Protein AF-A0A4V1V454-F1 (afdb_monomer)

Radius of gyration: 14.85 Å; Cα contacts (8 Å, |Δi|>4): 70; chains: 1; bounding box: 26×29×35 Å

Solvent-accessible surface area (backbone atoms only — not comparable to full-atom values): 3999 Å² total; per-residue (Å²): 139,88,87,86,66,93,84,72,78,81,38,69,48,74,49,96,88,32,40,37,43,37,27,82,55,47,87,70,40,63,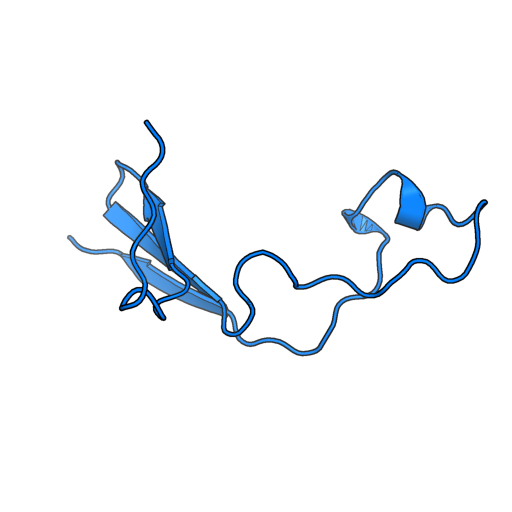51,83,60,95,46,94,84,37,70,29,63,82,41,63,91,67,35,59,64,49,94,70,59,78,48,79,51,69,62,131

Foldseek 3Di:
DDDDDPPDPFQWDADPQQKIKGKPVRPQFFDDAPDPPGPCVVPVVRTHTDDIDIDMDGDD

pLDDT: mean 95.39, std 3.46, range [73.62, 98.0]

Nearest PDB structures (foldseek):
  4a5z-assembly1_C  TM=9.968E-01  e=8.336E-04  Homo sapiens
  2ymb-assembly2_A  TM=9.830E-01  e=2.328E-03  Homo sapiens
  2ymb-assembly2_C  TM=9.667E-01  e=2.790E-03  Homo sapiens
  2ymb-assembly1_D  TM=9.746E-01  e=1.189E-02  Homo sapiens

Mean predicted aligned error: 3.38 Å

Secondary structure (DSSP, 8-state):
-----TT----EEE-TTSEEEEETTTT--BPPPSSTT-GGGT-GGGSPBPP--EEEEE--

Structure (mmCIF, N/CA/C/O backbone):
data_AF-A0A4V1V454-F1
#
_entry.id   AF-A0A4V1V454-F1
#
loop_
_atom_site.group_PDB
_atom_site.id
_atom_site.type_symbol
_atom_site.label_atom_id
_atom_site.label_alt_id
_atom_site.label_comp_id
_atom_site.label_asym_id
_atom_site.label_entity_id
_atom_site.label_seq_id
_atom_site.pdbx_PDB_ins_code
_atom_site.Cartn_x
_atom_site.Cartn_y
_atom_site.Cartn_z
_atom_site.occupancy
_atom_site.B_iso_or_equiv
_atom_site.auth_seq_id
_atom_site.auth_comp_id
_atom_site.auth_asym_id
_atom_site.auth_atom_id
_atom_site.pdbx_PDB_model_num
ATOM 1 N N . SER A 1 1 ? 8.029 -7.638 18.388 1.00 87.50 1 SER A N 1
ATOM 2 C CA . SER A 1 1 ? 7.447 -8.976 18.619 1.00 87.50 1 SER A CA 1
ATOM 3 C C . SER A 1 1 ? 6.618 -9.356 17.404 1.00 87.50 1 SER A C 1
ATOM 5 O O . SER A 1 1 ? 5.936 -8.474 16.892 1.00 87.50 1 SER A O 1
ATOM 7 N N . TRP A 1 2 ? 6.702 -10.594 16.905 1.00 93.69 2 TRP A N 1
ATOM 8 C CA . TRP A 1 2 ? 5.850 -11.073 15.807 1.00 93.69 2 TRP A CA 1
ATOM 9 C C . TRP A 1 2 ? 4.851 -12.107 16.336 1.00 93.69 2 TRP A C 1
ATOM 11 O O . TRP A 1 2 ? 5.175 -12.885 17.231 1.00 93.69 2 TRP A O 1
ATOM 21 N N . SER A 1 3 ? 3.650 -12.139 15.762 1.00 94.81 3 SER A N 1
ATOM 22 C CA . SER A 1 3 ? 2.644 -13.172 16.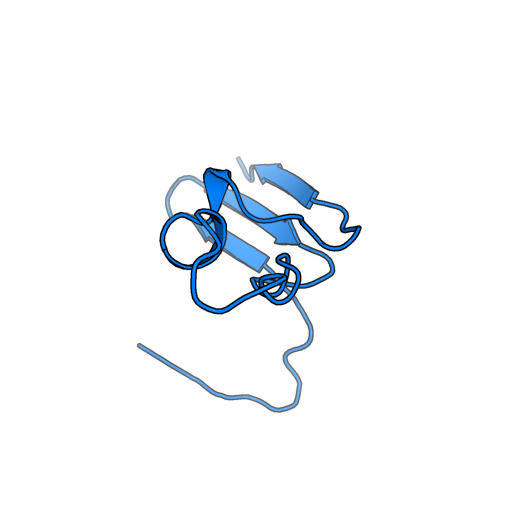017 1.00 94.81 3 SER A CA 1
ATOM 23 C C . SER A 1 3 ? 1.981 -13.592 14.705 1.00 94.81 3 SER A C 1
ATOM 25 O O . SER A 1 3 ? 2.006 -12.858 13.715 1.00 94.81 3 SER A O 1
ATOM 27 N N . ARG A 1 4 ? 1.419 -14.804 14.669 1.00 95.94 4 ARG A N 1
ATOM 28 C CA . ARG A 1 4 ? 0.696 -15.335 13.508 1.00 95.94 4 ARG A CA 1
ATOM 29 C C . ARG A 1 4 ? -0.643 -15.893 13.967 1.00 95.94 4 ARG A C 1
ATOM 31 O O . ARG A 1 4 ? -0.684 -16.690 14.896 1.00 95.94 4 ARG A O 1
ATOM 38 N N . SER A 1 5 ? -1.715 -15.519 13.280 1.00 96.19 5 SER A N 1
ATOM 39 C CA . SER A 1 5 ? -3.058 -16.060 13.497 1.00 96.19 5 SER A CA 1
ATOM 40 C C . SER A 1 5 ? -3.775 -16.195 12.158 1.00 96.19 5 SER A C 1
ATOM 42 O O . SER A 1 5 ? -3.593 -15.368 11.264 1.00 96.19 5 SER A O 1
ATOM 44 N N . SER A 1 6 ? -4.561 -17.260 12.009 1.00 96.38 6 SER A N 1
ATOM 45 C CA . SER A 1 6 ? -5.336 -17.549 10.798 1.00 96.38 6 SER A CA 1
ATOM 46 C C . SER A 1 6 ? -6.518 -16.600 10.595 1.00 96.38 6 SER A C 1
ATOM 48 O O . SER A 1 6 ? -6.933 -16.410 9.45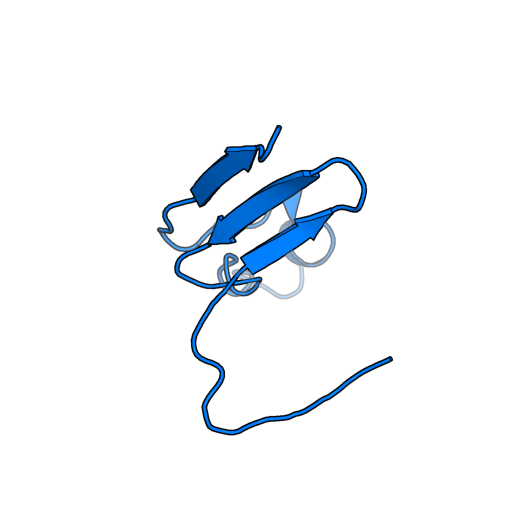9 1.00 96.38 6 SER A O 1
ATOM 50 N N . GLY A 1 7 ? -7.039 -15.988 11.664 1.00 95.62 7 GLY A N 1
ATOM 51 C CA . GLY A 1 7 ? -8.190 -15.079 11.599 1.00 95.62 7 GLY A CA 1
ATOM 52 C C . GLY A 1 7 ? -7.839 -13.621 11.285 1.00 95.62 7 GLY A C 1
ATOM 53 O O . GLY A 1 7 ? -8.722 -12.765 11.251 1.00 95.62 7 GLY A O 1
ATOM 54 N N . HIS A 1 8 ? -6.559 -13.288 11.102 1.00 93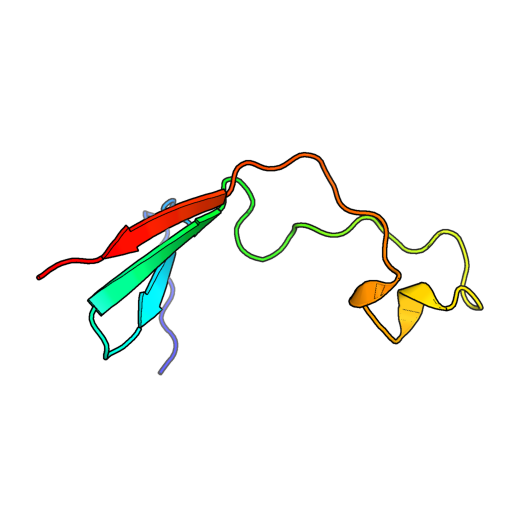.88 8 HIS A N 1
ATOM 55 C CA . HIS A 1 8 ? -6.156 -11.918 10.793 1.00 93.88 8 HIS A CA 1
ATOM 56 C C . HIS A 1 8 ? -6.291 -11.626 9.299 1.00 93.88 8 HIS A C 1
ATOM 58 O O . HIS A 1 8 ? -5.464 -12.034 8.486 1.00 93.88 8 HIS A O 1
ATOM 64 N N . HIS A 1 9 ? -7.323 -10.856 8.959 1.00 93.00 9 HIS A N 1
ATOM 65 C CA . HIS A 1 9 ? -7.567 -10.372 7.597 1.00 93.00 9 HIS A CA 1
ATOM 66 C C . HIS A 1 9 ? -7.411 -8.850 7.455 1.00 93.00 9 HIS A C 1
ATOM 68 O O . HIS A 1 9 ? -7.289 -8.346 6.337 1.00 93.00 9 HIS A O 1
ATOM 74 N N . ASN A 1 10 ? -7.370 -8.117 8.572 1.00 94.19 10 ASN A N 1
ATOM 75 C CA . ASN A 1 10 ? -7.22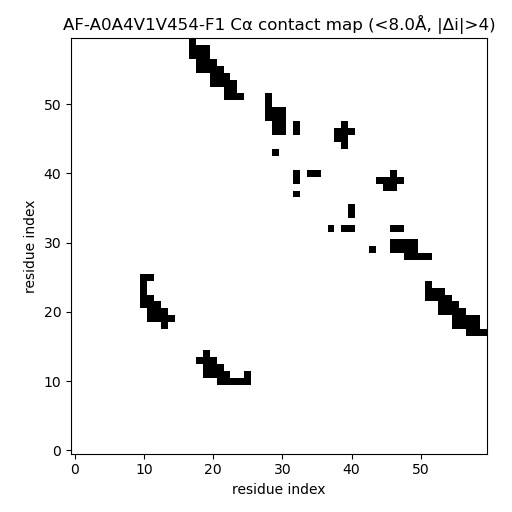3 -6.665 8.566 1.00 94.19 10 ASN A CA 1
ATOM 76 C C . ASN A 1 10 ? -5.807 -6.256 8.150 1.00 94.19 10 ASN A C 1
ATOM 78 O O . ASN A 1 10 ? -4.811 -6.780 8.645 1.00 94.19 10 ASN A O 1
ATOM 82 N N . ARG A 1 11 ? -5.733 -5.265 7.262 1.00 96.56 11 ARG A N 1
ATOM 83 C CA . ARG A 1 11 ? -4.491 -4.700 6.730 1.00 96.56 11 ARG A CA 1
ATOM 84 C C . ARG A 1 11 ? -4.352 -3.272 7.240 1.00 96.56 11 ARG A C 1
ATOM 86 O O . ARG A 1 11 ? -4.755 -2.324 6.567 1.00 96.56 11 ARG A O 1
ATOM 93 N N . GLN A 1 12 ? -3.830 -3.134 8.455 1.00 96.19 12 GLN A N 1
ATOM 94 C CA . GLN A 1 12 ? -3.661 -1.838 9.106 1.00 96.19 12 GLN A CA 1
ATOM 95 C C . GLN A 1 12 ? -2.255 -1.660 9.669 1.00 96.19 12 GLN A C 1
ATOM 97 O O . GLN A 1 12 ? -1.624 -2.617 10.115 1.00 96.19 12 GLN A O 1
ATOM 102 N N . ILE A 1 13 ? -1.808 -0.411 9.684 1.00 96.81 13 ILE A N 1
ATOM 103 C CA . ILE A 1 13 ? -0.631 0.050 10.413 1.00 96.81 13 ILE A CA 1
ATOM 104 C C . ILE A 1 13 ? -1.135 1.063 11.431 1.00 96.81 13 ILE A C 1
ATOM 106 O O . ILE A 1 13 ? -1.815 2.021 11.060 1.00 96.81 13 ILE A O 1
ATOM 110 N N . THR A 1 14 ? -0.821 0.841 12.702 1.00 95.62 14 THR A N 1
ATOM 111 C CA . THR A 1 14 ? -1.154 1.762 13.790 1.00 95.62 14 THR A CA 1
ATOM 112 C C . THR A 1 14 ? 0.133 2.353 14.336 1.00 95.62 14 THR A C 1
ATOM 114 O O . THR A 1 14 ? 1.101 1.624 14.547 1.00 95.62 14 THR A O 1
ATOM 117 N N . THR A 1 15 ? 0.144 3.664 14.549 1.00 95.81 15 THR A N 1
ATOM 118 C CA . THR A 1 15 ? 1.240 4.356 15.223 1.00 95.81 15 THR A CA 1
ATOM 119 C C . THR A 1 15 ? 0.862 4.653 16.670 1.00 95.81 15 THR A C 1
ATOM 121 O O . THR A 1 15 ? -0.312 4.782 17.020 1.00 95.81 15 THR A O 1
ATOM 124 N N . ASP A 1 16 ? 1.876 4.784 17.508 1.00 96.25 16 ASP A N 1
ATOM 125 C CA . ASP A 1 16 ? 1.803 5.260 18.892 1.00 96.25 16 ASP A CA 1
ATOM 126 C C . ASP A 1 16 ? 1.182 6.663 19.029 1.00 96.25 16 ASP A C 1
ATOM 128 O O . ASP A 1 16 ? 0.562 6.968 20.041 1.00 96.25 16 ASP A O 1
ATOM 132 N N . HIS A 1 17 ? 1.257 7.489 17.984 1.00 94.69 17 HIS A N 1
ATOM 133 C CA . HIS A 1 17 ? 0.658 8.828 17.935 1.00 94.69 17 HIS A CA 1
ATOM 134 C C . HIS A 1 17 ? -0.835 8.834 17.525 1.00 94.69 17 HIS A C 1
ATOM 136 O O . HIS A 1 17 ? -1.386 9.885 17.180 1.00 94.69 17 HIS A O 1
ATOM 142 N N . GLY A 1 18 ? -1.490 7.668 17.509 1.00 95.62 18 GLY A N 1
ATOM 143 C CA . GLY A 1 18 ? -2.930 7.524 17.256 1.00 95.62 18 GLY A CA 1
ATOM 144 C C . GLY A 1 18 ? -3.334 7.447 15.780 1.00 95.62 18 GLY A C 1
ATOM 145 O O . GLY A 1 18 ? -4.528 7.400 15.470 1.00 95.62 18 GLY A O 1
ATOM 146 N N . TRP A 1 19 ? -2.378 7.412 14.846 1.00 97.12 19 TRP A N 1
ATOM 147 C CA . TRP A 1 19 ? -2.689 7.257 13.424 1.00 97.12 19 TRP A CA 1
ATOM 148 C C . TRP A 1 19 ? -2.957 5.801 13.076 1.00 97.12 19 TRP A C 1
ATOM 150 O O . TRP A 1 19 ? -2.243 4.896 13.498 1.00 97.12 19 TRP A O 1
ATOM 160 N N . THR A 1 20 ? -3.977 5.576 12.254 1.00 97.50 20 THR A N 1
ATOM 161 C CA . THR A 1 20 ? -4.246 4.283 11.631 1.00 97.50 20 THR A CA 1
ATOM 162 C C . THR A 1 20 ? -4.306 4.451 10.119 1.00 97.50 20 THR A C 1
ATOM 164 O O . THR A 1 20 ? -5.133 5.203 9.599 1.00 97.50 20 THR A O 1
ATOM 167 N N . ILE A 1 21 ? -3.445 3.714 9.423 1.00 97.69 21 ILE A N 1
ATOM 168 C CA . ILE A 1 21 ? -3.374 3.648 7.964 1.00 97.69 21 ILE A CA 1
ATOM 169 C C . ILE A 1 21 ? -3.917 2.284 7.547 1.00 97.69 21 ILE A C 1
ATOM 171 O O . ILE A 1 21 ? -3.345 1.255 7.910 1.00 97.69 21 ILE A O 1
ATOM 175 N N . LEU A 1 22 ? -5.015 2.264 6.796 1.00 97.00 22 LEU A N 1
ATOM 176 C CA . LEU A 1 22 ? -5.576 1.049 6.213 1.00 97.00 22 LEU A CA 1
ATOM 177 C C . LEU A 1 22 ? -5.260 1.002 4.719 1.00 97.00 22 LEU A C 1
ATOM 179 O O . LEU A 1 22 ? -5.466 1.984 4.005 1.00 97.00 22 LEU A O 1
ATOM 183 N N . SER A 1 23 ? -4.771 -0.146 4.256 1.00 96.94 23 SER A N 1
ATOM 184 C CA . SER A 1 23 ? -4.436 -0.389 2.850 1.00 96.94 23 SER A CA 1
ATOM 185 C C . SER A 1 23 ? -5.134 -1.647 2.368 1.00 96.94 23 SER A C 1
ATOM 187 O O . SER A 1 23 ? -4.914 -2.724 2.928 1.00 96.94 23 SER A O 1
ATOM 189 N N . ASP A 1 24 ? -5.899 -1.546 1.283 1.00 96.06 24 ASP A N 1
ATOM 190 C CA . ASP A 1 24 ? -6.622 -2.691 0.718 1.00 96.06 24 ASP A CA 1
ATOM 191 C C . ASP A 1 24 ? -5.698 -3.868 0.387 1.00 96.06 24 ASP A C 1
ATOM 193 O O . ASP A 1 24 ? -6.133 -5.014 0.420 1.00 96.06 24 ASP A O 1
ATOM 197 N N . ARG A 1 25 ? -4.413 -3.622 0.104 1.00 96.50 25 ARG A N 1
ATOM 198 C CA . ARG A 1 25 ? -3.412 -4.657 -0.212 1.00 96.50 25 ARG A CA 1
ATOM 199 C C . ARG A 1 25 ? -2.350 -4.860 0.873 1.00 96.50 25 ARG A C 1
ATOM 201 O O . ARG A 1 25 ? -1.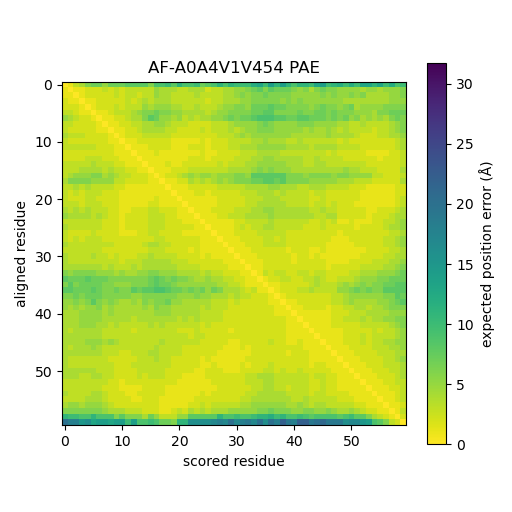439 -5.668 0.697 1.00 96.50 25 ARG A O 1
ATOM 208 N N . GLY A 1 26 ? -2.443 -4.148 1.995 1.00 96.31 26 GLY A N 1
ATOM 209 C CA . GLY A 1 26 ? -1.374 -4.111 2.992 1.00 96.31 26 GLY A CA 1
ATOM 210 C C . GLY A 1 26 ? -0.122 -3.462 2.402 1.00 96.31 26 GLY A C 1
ATOM 211 O O . GLY A 1 26 ? -0.224 -2.417 1.761 1.00 96.31 26 GLY A O 1
ATOM 212 N N . LEU A 1 27 ? 1.044 -4.083 2.594 1.00 96.69 27 LEU A N 1
ATOM 213 C CA . LEU A 1 27 ? 2.319 -3.599 2.044 1.00 96.69 27 LEU A CA 1
ATOM 214 C C . LEU A 1 27 ? 2.595 -4.082 0.600 1.00 96.69 27 LEU A C 1
ATOM 216 O O . LEU A 1 27 ? 3.536 -3.605 -0.031 1.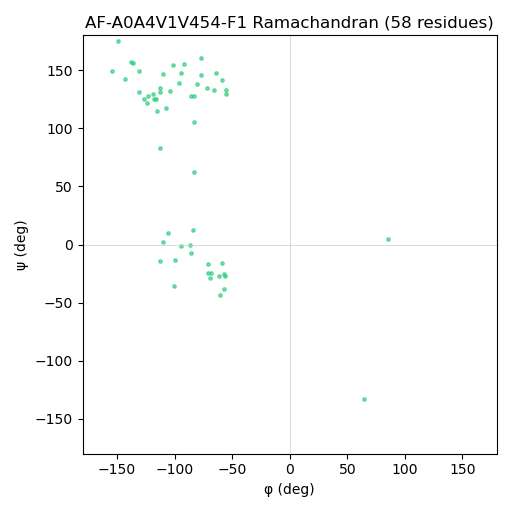00 96.69 27 LEU A O 1
ATOM 220 N N . ASP A 1 28 ? 1.773 -4.979 0.036 1.00 96.56 28 ASP A N 1
ATOM 221 C CA . ASP A 1 28 ? 1.899 -5.463 -1.354 1.00 96.56 28 ASP A CA 1
ATOM 222 C C . ASP A 1 28 ? 1.243 -4.499 -2.366 1.00 96.56 28 ASP A C 1
ATOM 224 O O . ASP A 1 28 ? 0.275 -4.829 -3.065 1.00 96.56 28 ASP A O 1
ATOM 228 N N . ILE A 1 29 ? 1.764 -3.274 -2.432 1.00 97.12 29 ILE A N 1
ATOM 229 C CA . ILE A 1 29 ? 1.221 -2.205 -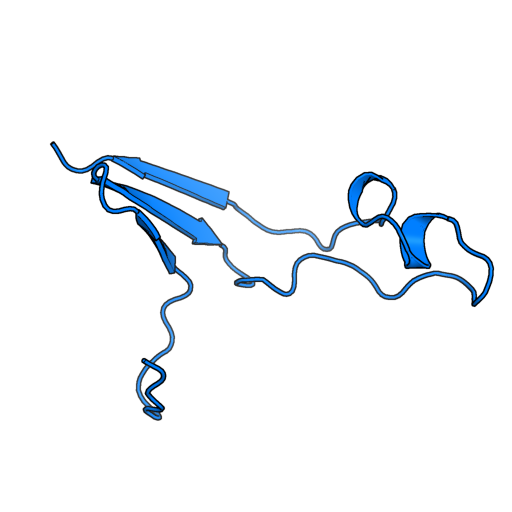3.289 1.00 97.12 29 ILE A CA 1
ATOM 230 C C . ILE A 1 29 ? 1.991 -2.015 -4.598 1.00 97.12 29 ILE A C 1
ATOM 232 O O . ILE A 1 29 ? 1.482 -1.381 -5.516 1.00 97.12 29 ILE A O 1
ATOM 236 N N . TYR A 1 30 ? 3.185 -2.587 -4.735 1.00 97.62 30 TYR A N 1
ATOM 237 C CA . TYR A 1 30 ? 4.035 -2.397 -5.910 1.00 97.62 30 TYR A CA 1
ATOM 238 C C . TYR A 1 30 ? 3.852 -3.504 -6.955 1.00 97.62 30 TYR A C 1
ATOM 240 O O . TYR A 1 30 ? 3.597 -4.668 -6.635 1.00 97.62 30 TYR A O 1
ATOM 248 N N . LYS A 1 31 ? 4.004 -3.157 -8.237 1.00 97.38 31 LYS A N 1
ATOM 249 C CA . LYS A 1 31 ? 4.143 -4.137 -9.321 1.00 97.38 31 LYS A CA 1
ATOM 250 C C . LYS A 1 31 ? 5.561 -4.720 -9.322 1.00 97.38 31 LYS A C 1
ATOM 252 O O . LYS A 1 31 ? 6.501 -4.139 -8.770 1.00 97.38 31 LYS A O 1
ATOM 257 N N . ARG A 1 32 ? 5.721 -5.883 -9.956 1.00 96.06 32 ARG A N 1
ATOM 258 C CA . ARG A 1 32 ? 7.042 -6.446 -10.275 1.00 96.06 32 ARG A CA 1
ATOM 259 C C . ARG A 1 32 ? 7.809 -5.438 -11.158 1.00 96.06 32 ARG A C 1
ATOM 261 O O . ARG A 1 32 ? 7.155 -4.808 -11.985 1.00 96.06 32 ARG A O 1
ATOM 268 N N . PRO A 1 33 ? 9.133 -5.256 -10.983 1.00 96.06 33 PRO A N 1
ATOM 269 C CA . PRO A 1 33 ? 9.902 -4.394 -11.878 1.00 96.06 33 PRO A CA 1
ATOM 270 C C . PRO A 1 33 ? 9.899 -4.974 -13.295 1.00 96.06 33 PRO A C 1
ATOM 272 O O . PRO A 1 33 ? 9.889 -6.199 -13.459 1.00 96.06 33 PRO A O 1
ATOM 275 N N . ASP A 1 34 ? 9.935 -4.097 -14.296 1.00 94.12 34 ASP A N 1
ATOM 276 C CA . ASP A 1 34 ? 9.836 -4.494 -15.707 1.00 94.12 34 ASP A CA 1
ATOM 277 C C . ASP A 1 34 ? 11.101 -5.253 -16.164 1.00 94.12 34 ASP A C 1
ATOM 279 O O . ASP A 1 34 ? 11.035 -6.142 -17.012 1.00 94.12 34 ASP A O 1
ATOM 283 N N . SER A 1 35 ? 12.261 -4.965 -15.560 1.00 95.56 35 SER A N 1
ATOM 284 C CA . SER A 1 35 ? 13.522 -5.660 -15.840 1.00 95.56 35 SER A CA 1
ATOM 285 C C . SER A 1 35 ? 14.447 -5.725 -14.618 1.00 95.56 35 SER A C 1
ATOM 287 O O . SER A 1 35 ? 14.175 -5.152 -13.563 1.00 95.56 35 SER A O 1
ATOM 289 N N . ARG A 1 36 ? 15.580 -6.430 -14.752 1.00 91.62 36 ARG A N 1
ATOM 290 C CA . ARG A 1 36 ? 16.616 -6.487 -13.705 1.00 91.62 36 ARG A CA 1
ATOM 291 C C . ARG A 1 36 ? 17.349 -5.157 -13.506 1.00 91.62 36 ARG A C 1
ATOM 293 O O . ARG A 1 36 ? 17.853 -4.954 -12.405 1.00 91.62 36 ARG A O 1
ATOM 300 N N . ASN A 1 37 ? 17.390 -4.302 -14.525 1.00 93.94 37 ASN A N 1
ATOM 301 C CA . ASN A 1 37 ? 18.143 -3.043 -14.522 1.00 93.94 37 ASN A CA 1
ATOM 302 C C . ASN A 1 37 ? 17.221 -1.819 -14.386 1.00 93.94 37 ASN A C 1
ATOM 304 O O . ASN A 1 37 ? 17.657 -0.692 -14.582 1.00 93.94 37 ASN A O 1
ATOM 308 N N . ASP A 1 38 ? 15.939 -2.038 -14.087 1.00 93.94 38 ASP A N 1
ATOM 309 C CA . ASP A 1 38 ? 14.964 -0.978 -13.843 1.00 93.94 38 ASP A CA 1
ATOM 310 C C . ASP A 1 38 ? 15.313 -0.198 -12.561 1.00 93.94 38 ASP A C 1
ATOM 312 O O . ASP A 1 38 ? 15.553 -0.807 -11.517 1.00 93.94 38 ASP A O 1
ATOM 316 N N . PHE A 1 39 ? 15.293 1.139 -12.609 1.00 93.00 39 PHE A N 1
ATOM 317 C CA . PHE A 1 39 ? 15.538 2.003 -11.442 1.00 93.00 39 PHE A CA 1
ATOM 318 C C . PHE A 1 39 ? 14.566 1.706 -10.303 1.00 93.00 39 PHE A C 1
ATOM 320 O O . PHE A 1 39 ? 14.962 1.618 -9.137 1.00 93.00 39 PHE A O 1
ATOM 327 N N . GLY A 1 40 ? 13.308 1.430 -10.663 1.00 95.12 40 GLY A N 1
ATOM 328 C CA . GLY A 1 40 ? 12.280 1.038 -9.715 1.00 95.12 40 GLY A CA 1
ATOM 329 C C . GLY A 1 40 ? 12.636 -0.230 -8.940 1.00 95.12 40 GLY A C 1
ATOM 330 O O . GLY A 1 40 ? 11.986 -0.514 -7.939 1.00 95.12 40 GLY A O 1
ATOM 331 N N . ARG A 1 41 ? 13.621 -1.038 -9.370 1.00 95.88 41 ARG A N 1
ATOM 332 C CA . ARG A 1 41 ? 14.071 -2.253 -8.670 1.00 95.88 41 ARG A CA 1
ATOM 333 C C . ARG A 1 41 ? 14.610 -1.959 -7.271 1.00 95.88 41 ARG A C 1
ATOM 335 O O . ARG A 1 41 ? 14.289 -2.717 -6.356 1.00 95.88 41 ARG A O 1
ATOM 342 N N . HIS A 1 42 ? 15.414 -0.909 -7.142 1.00 94.38 42 HIS A N 1
ATOM 343 C CA . HIS A 1 42 ? 16.149 -0.578 -5.920 1.00 94.38 42 HIS A CA 1
ATOM 344 C C . HIS A 1 42 ? 15.472 0.524 -5.112 1.00 94.38 42 HIS A C 1
ATOM 346 O O . HIS A 1 42 ? 15.467 0.449 -3.887 1.00 94.38 42 HIS A O 1
ATOM 352 N N . ASP A 1 43 ? 14.858 1.491 -5.790 1.00 95.31 43 ASP A N 1
ATOM 353 C CA . ASP A 1 43 ? 14.102 2.559 -5.151 1.00 95.31 43 ASP A CA 1
ATOM 354 C C . ASP A 1 43 ? 12.619 2.451 -5.528 1.00 95.31 43 ASP A C 1
ATOM 356 O O . ASP A 1 43 ? 12.219 2.573 -6.689 1.00 95.31 43 ASP A O 1
ATOM 360 N N . LEU A 1 44 ? 11.794 2.183 -4.516 1.00 96.25 44 LEU A N 1
ATOM 361 C CA . LEU A 1 44 ? 10.359 1.982 -4.678 1.00 96.25 44 LEU A CA 1
ATOM 362 C C . LEU A 1 44 ? 9.610 3.275 -5.024 1.00 96.25 44 LEU A C 1
ATOM 364 O O . LEU A 1 44 ? 8.509 3.176 -5.563 1.00 96.25 44 LEU A O 1
ATOM 368 N N . ALA A 1 45 ? 10.199 4.459 -4.814 1.00 96.25 45 ALA A N 1
ATOM 369 C CA . ALA A 1 45 ? 9.611 5.729 -5.247 1.00 96.25 45 ALA A CA 1
ATOM 370 C C . ALA A 1 45 ? 9.436 5.798 -6.777 1.00 96.25 45 ALA A C 1
ATOM 372 O O . ALA A 1 45 ? 8.510 6.444 -7.266 1.00 96.25 45 ALA A O 1
ATOM 373 N N . PHE A 1 46 ? 10.268 5.071 -7.533 1.00 96.06 46 PHE A N 1
ATOM 374 C CA . PHE A 1 46 ? 10.163 4.948 -8.991 1.00 96.06 46 PHE A CA 1
ATOM 375 C C . PHE A 1 46 ? 9.376 3.707 -9.445 1.00 96.06 46 PHE A C 1
ATOM 377 O O . PHE A 1 46 ? 9.205 3.480 -10.646 1.00 96.06 46 PHE A O 1
ATOM 384 N N . ARG A 1 47 ? 8.887 2.864 -8.522 1.00 97.25 47 ARG A N 1
ATOM 385 C CA . ARG A 1 47 ? 8.192 1.622 -8.876 1.00 97.25 47 ARG A CA 1
ATOM 386 C C . ARG A 1 47 ? 6.709 1.865 -9.135 1.00 97.25 47 ARG A C 1
ATOM 388 O O . ARG A 1 47 ? 5.974 2.333 -8.273 1.00 97.25 47 ARG A O 1
ATOM 395 N N . LYS A 1 48 ? 6.225 1.401 -10.291 1.00 96.69 48 LYS A N 1
ATOM 396 C CA . LYS A 1 48 ? 4.788 1.387 -10.617 1.00 96.69 48 LYS A CA 1
ATOM 397 C C . LYS A 1 48 ? 3.978 0.637 -9.548 1.00 96.69 48 LYS A C 1
ATOM 399 O O . LYS A 1 48 ? 4.294 -0.504 -9.204 1.00 96.69 48 LYS A O 1
ATOM 404 N N . CYS A 1 49 ? 2.878 1.233 -9.097 1.00 97.62 49 CYS A N 1
ATOM 405 C CA . CYS A 1 49 ? 1.978 0.636 -8.109 1.00 97.62 49 CYS A CA 1
ATOM 406 C C . CYS A 1 49 ? 0.838 -0.171 -8.754 1.00 97.62 49 CYS A C 1
ATOM 408 O O . CYS A 1 49 ? 0.448 0.043 -9.907 1.00 97.62 49 CYS A O 1
ATOM 410 N N . LYS A 1 50 ? 0.296 -1.125 -7.996 1.00 97.88 50 LYS A N 1
ATOM 411 C CA . LYS A 1 50 ? -1.011 -1.748 -8.230 1.00 97.88 50 LYS A CA 1
ATOM 412 C C . LYS A 1 50 ? -2.096 -0.766 -7.750 1.00 97.88 50 LYS A C 1
ATOM 414 O O . LYS A 1 50 ? -1.861 -0.077 -6.757 1.00 97.88 50 LYS A O 1
ATOM 419 N N . PRO A 1 51 ? -3.274 -0.705 -8.393 1.00 97.75 51 PRO A N 1
ATOM 420 C CA . PRO A 1 51 ? -4.399 0.059 -7.860 1.00 97.75 51 PRO A CA 1
ATOM 421 C C . PRO A 1 51 ? -4.724 -0.391 -6.430 1.00 97.75 51 PRO A C 1
ATOM 423 O O . PRO A 1 51 ? -4.841 -1.590 -6.166 1.00 97.75 51 PRO A O 1
ATOM 426 N N . THR A 1 52 ? -4.826 0.560 -5.506 1.00 97.19 52 THR A N 1
ATOM 427 C CA . THR A 1 52 ? -5.155 0.314 -4.099 1.00 97.19 52 THR A CA 1
ATOM 428 C C . THR A 1 52 ? -5.796 1.559 -3.510 1.00 97.19 52 THR A C 1
ATOM 430 O O . THR A 1 52 ? -5.455 2.674 -3.911 1.00 97.19 52 THR A O 1
ATOM 433 N N . LYS A 1 53 ? -6.693 1.386 -2.541 1.00 98.00 53 LYS A N 1
ATOM 434 C CA . LYS A 1 53 ? -7.196 2.489 -1.730 1.00 98.00 53 LYS A CA 1
ATOM 435 C C . LYS A 1 53 ? -6.409 2.564 -0.431 1.00 98.00 53 LYS A C 1
ATOM 437 O O . LYS A 1 53 ? -6.079 1.536 0.164 1.00 98.00 53 LYS A O 1
ATOM 442 N N . ILE A 1 54 ? -6.098 3.789 -0.020 1.00 97.69 54 ILE A N 1
ATOM 443 C CA . ILE A 1 54 ? -5.488 4.081 1.274 1.00 97.69 54 ILE A CA 1
ATOM 444 C C . ILE A 1 54 ? -6.482 4.917 2.065 1.00 97.69 54 ILE A C 1
ATOM 446 O O . ILE A 1 54 ? -6.949 5.956 1.597 1.00 97.69 54 ILE A O 1
ATOM 450 N N . HIS A 1 55 ? -6.807 4.446 3.261 1.00 97.69 55 HIS A N 1
ATOM 451 C CA . HIS A 1 55 ? -7.656 5.147 4.208 1.00 97.69 55 HIS A CA 1
ATOM 452 C C . HIS A 1 55 ? -6.829 5.553 5.416 1.00 97.69 55 HIS A C 1
ATOM 454 O O . HIS A 1 55 ? -6.119 4.735 5.998 1.00 97.69 55 HIS A O 1
ATOM 460 N N . ILE A 1 56 ? -6.943 6.817 5.805 1.00 97.50 56 ILE A N 1
ATOM 461 C CA . ILE A 1 56 ? -6.225 7.371 6.947 1.00 97.50 56 ILE A CA 1
ATOM 462 C C . ILE A 1 56 ? -7.261 7.852 7.951 1.00 97.50 56 ILE A C 1
ATOM 464 O O . ILE A 1 56 ? -8.186 8.582 7.597 1.00 97.50 56 ILE A O 1
ATOM 468 N N . ARG A 1 57 ? -7.103 7.437 9.207 1.00 97.00 57 ARG A N 1
ATOM 469 C CA . ARG A 1 57 ? -7.860 7.973 10.339 1.00 97.00 57 ARG A CA 1
ATOM 470 C C . ARG A 1 57 ? -6.931 8.224 11.518 1.00 97.00 57 ARG A C 1
ATOM 472 O O . ARG A 1 57 ? -5.897 7.566 11.645 1.00 97.00 57 ARG A O 1
ATOM 479 N N . ARG A 1 58 ? -7.331 9.131 12.400 1.00 96.25 58 ARG A N 1
ATOM 480 C CA . ARG A 1 58 ? -6.665 9.375 13.678 1.00 96.25 58 ARG A CA 1
ATOM 481 C C . ARG A 1 58 ? -7.683 9.198 14.795 1.00 96.25 58 ARG A C 1
ATOM 483 O O . ARG A 1 58 ? -8.758 9.786 14.723 1.00 96.25 58 ARG A O 1
ATOM 490 N N . SER A 1 59 ? -7.353 8.371 15.777 1.00 88.69 59 SER A N 1
ATOM 491 C CA . SER A 1 59 ? -8.109 8.316 17.027 1.00 88.69 59 SER A CA 1
ATOM 492 C C . SER A 1 59 ? -7.594 9.437 17.928 1.00 88.69 59 SER A C 1
ATOM 494 O O . SER A 1 59 ? -6.377 9.580 18.067 1.00 88.69 59 SER A O 1
ATOM 4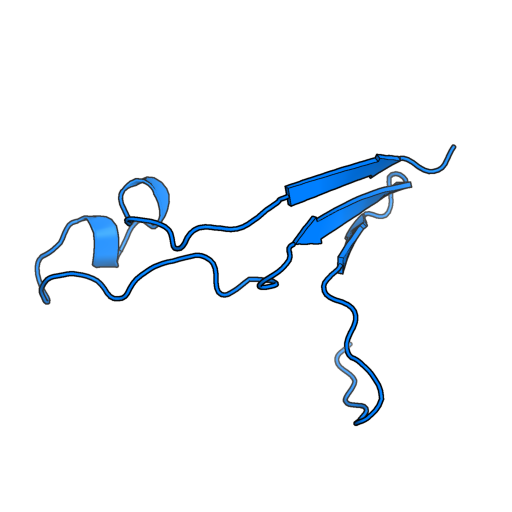96 N N . LEU A 1 60 ? -8.508 10.263 18.442 1.00 73.62 60 LEU A N 1
ATOM 497 C CA . LEU A 1 60 ? -8.217 11.256 19.480 1.00 73.62 60 LEU A CA 1
ATOM 498 C C . LEU A 1 60 ? -8.045 10.570 20.835 1.00 73.62 60 LEU A C 1
ATOM 500 O O . LEU A 1 60 ? -8.746 9.554 21.055 1.00 73.62 60 LEU A O 1
#

Sequence (60 aa):
SWSRSSGHHNRQITTDHGWTILSDRGLDIYKRPDSRNDFGRHDLAFRKCKPTKIHIRRSL